Protein AF-A0A7J4M330-F1 (afdb_monomer_lite)

pLDDT: mean 95.43, std 6.76, range [61.19, 98.56]

Radius of gyration: 13.87 Å; chains: 1; bounding box: 33×9×33 Å

Sequence (46 aa):
MEYGEIRDAVHGNIGFNETECKIMNTPEMQRLRYIKQLDMTYLIFP

Secondary structure (DSSP, 8-state):
---EEEEETTTEEEEE-HHHHHHHTSHHHHGGGGS-TTGGGGGT--

Foldseek 3Di:
DFPDWDQDPPPGIDTDDPVVVVVCPDPVNVVCVVADPVHCCVVVVD

Structure (mmCIF, N/CA/C/O backbone):
data_AF-A0A7J4M330-F1
#
_entry.id   AF-A0A7J4M330-F1
#
loop_
_atom_site.group_PDB
_atom_site.id
_atom_site.type_symbol
_atom_site.label_atom_id
_atom_site.label_alt_id
_atom_site.label_comp_id
_atom_site.label_asym_id
_atom_site.label_entity_id
_atom_site.label_seq_id
_atom_site.pdbx_PDB_ins_code
_atom_site.Cartn_x
_atom_site.Cartn_y
_atom_site.Cartn_z
_atom_site.occupancy
_atom_site.B_iso_or_equiv
_atom_site.auth_seq_id
_atom_site.auth_comp_id
_atom_site.auth_asym_id
_atom_site.auth_atom_id
_atom_site.pdbx_PDB_model_num
ATOM 1 N N . MET A 1 1 ? -21.094 -4.556 11.542 1.00 61.19 1 MET A N 1
ATOM 2 C CA . MET A 1 1 ? -21.273 -3.282 10.820 1.00 61.19 1 MET A CA 1
ATOM 3 C C . MET A 1 1 ? -19.951 -2.961 10.167 1.00 61.19 1 MET A C 1
ATOM 5 O O . MET A 1 1 ? -18.921 -3.166 10.800 1.00 61.19 1 MET A O 1
ATOM 9 N N . GLU A 1 2 ? -19.990 -2.553 8.911 1.00 70.38 2 GLU A N 1
ATOM 10 C CA . GLU A 1 2 ? -18.823 -2.066 8.179 1.00 70.38 2 GLU A CA 1
ATOM 11 C C . GLU A 1 2 ? -18.370 -0.745 8.824 1.00 70.38 2 GLU A C 1
ATOM 13 O O . GLU A 1 2 ? -19.203 0.123 9.083 1.00 70.38 2 GLU A O 1
ATOM 18 N N . TYR A 1 3 ? -17.094 -0.645 9.201 1.00 85.38 3 TYR A N 1
ATOM 19 C CA . TYR A 1 3 ? -16.524 0.518 9.898 1.00 85.38 3 TYR A CA 1
ATOM 20 C C . TYR A 1 3 ? -16.009 1.570 8.907 1.00 85.38 3 TYR A C 1
ATOM 22 O O . TYR A 1 3 ? -16.006 2.761 9.211 1.00 85.38 3 TYR A O 1
ATOM 30 N N . GLY A 1 4 ? -15.601 1.136 7.713 1.00 91.62 4 GLY A N 1
ATOM 31 C CA . GLY A 1 4 ? -15.224 2.000 6.602 1.00 91.62 4 GLY A CA 1
ATOM 32 C C . GLY A 1 4 ? -15.160 1.232 5.283 1.00 91.62 4 GLY A C 1
ATOM 33 O O . GLY A 1 4 ? -15.188 0.001 5.278 1.00 91.62 4 GLY A O 1
ATOM 34 N N . GLU A 1 5 ? -15.063 1.979 4.184 1.00 96.12 5 GLU A N 1
ATOM 35 C CA . GLU A 1 5 ? -14.956 1.452 2.822 1.00 96.12 5 GLU A CA 1
ATOM 36 C C . GLU A 1 5 ? -13.725 2.024 2.100 1.00 96.12 5 GLU A C 1
ATOM 38 O O . GLU A 1 5 ? -13.286 3.148 2.365 1.00 96.12 5 GLU A O 1
ATOM 43 N N . ILE A 1 6 ? -13.157 1.250 1.175 1.00 96.62 6 ILE A N 1
ATOM 44 C CA . ILE A 1 6 ? -12.121 1.699 0.241 1.00 96.62 6 ILE A CA 1
ATOM 45 C C . ILE A 1 6 ? -12.496 1.299 -1.182 1.00 96.62 6 ILE A C 1
ATOM 47 O O . ILE A 1 6 ? -13.034 0.220 -1.420 1.00 96.62 6 ILE A O 1
ATOM 51 N N . ARG A 1 7 ? -12.194 2.171 -2.144 1.00 97.50 7 ARG A N 1
ATOM 52 C CA . ARG A 1 7 ? -12.397 1.886 -3.562 1.00 97.50 7 ARG A CA 1
ATOM 53 C C . ARG A 1 7 ? -11.176 1.187 -4.149 1.00 97.50 7 ARG A C 1
ATOM 55 O O . ARG A 1 7 ? -10.075 1.731 -4.129 1.00 97.50 7 ARG A O 1
ATOM 62 N N . ASP A 1 8 ? -11.408 0.018 -4.715 1.00 97.12 8 ASP A N 1
ATOM 63 C CA . ASP A 1 8 ? -10.454 -0.817 -5.425 1.00 97.12 8 ASP A CA 1
ATOM 64 C C . ASP A 1 8 ? -10.814 -0.897 -6.917 1.00 97.12 8 ASP A C 1
ATOM 66 O O . ASP A 1 8 ? -11.984 -0.871 -7.307 1.00 97.12 8 ASP A O 1
ATOM 70 N N . ALA A 1 9 ? -9.795 -0.967 -7.772 1.00 97.38 9 ALA A N 1
ATOM 71 C CA . ALA A 1 9 ? -9.983 -0.958 -9.221 1.00 97.38 9 ALA A CA 1
ATOM 72 C C . ALA A 1 9 ? -10.525 -2.287 -9.777 1.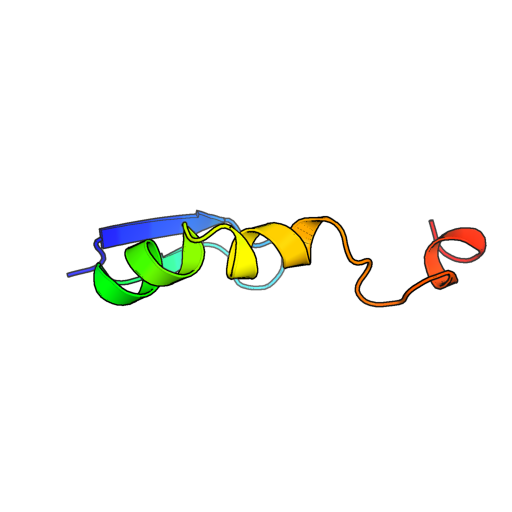00 97.38 9 ALA A C 1
ATOM 74 O O . ALA A 1 9 ? -11.112 -2.291 -10.857 1.00 97.38 9 ALA A O 1
ATOM 75 N N . VAL A 1 10 ? -10.330 -3.399 -9.065 1.00 97.88 10 VAL A N 1
ATOM 76 C CA . VAL A 1 10 ? -10.731 -4.747 -9.492 1.00 97.88 10 VAL A CA 1
ATOM 77 C C . VAL A 1 10 ? -12.018 -5.179 -8.793 1.00 97.88 10 VAL A C 1
ATOM 79 O O . VAL A 1 10 ? -12.914 -5.733 -9.426 1.00 97.88 10 VAL A O 1
ATOM 82 N N . HIS A 1 11 ? -12.128 -4.906 -7.496 1.00 96.75 11 HIS A N 1
ATOM 83 C CA . HIS A 1 11 ? -13.214 -5.379 -6.642 1.00 96.75 11 HIS A CA 1
ATOM 84 C C . HIS A 1 11 ? -14.312 -4.334 -6.389 1.00 96.75 11 HIS A C 1
ATOM 86 O O . HIS A 1 11 ? -15.354 -4.679 -5.838 1.00 96.75 11 HIS A O 1
ATOM 92 N N . GLY A 1 12 ? -14.128 -3.074 -6.799 1.00 96.25 12 GLY A N 1
ATOM 93 C CA . GLY A 1 12 ? -15.079 -2.002 -6.501 1.00 96.25 12 GLY A CA 1
ATOM 94 C C . GLY A 1 12 ? -14.946 -1.526 -5.054 1.00 96.25 12 GLY A C 1
ATOM 95 O O . GLY A 1 12 ? -13.841 -1.240 -4.608 1.00 96.25 12 GLY A O 1
ATOM 96 N N . ASN A 1 13 ? -16.046 -1.405 -4.312 1.00 97.25 13 ASN A N 1
ATOM 97 C CA . ASN A 1 13 ? -15.976 -0.988 -2.909 1.00 97.25 13 ASN A CA 1
ATOM 98 C C . ASN A 1 13 ? -15.695 -2.195 -2.010 1.00 97.25 13 ASN A C 1
ATOM 100 O O . ASN A 1 13 ? -16.445 -3.170 -2.015 1.00 97.25 13 ASN A O 1
ATOM 104 N N . ILE A 1 14 ? -14.619 -2.110 -1.232 1.00 96.62 14 ILE A N 1
ATOM 105 C CA . ILE A 1 14 ? -14.242 -3.102 -0.231 1.00 96.62 14 ILE A CA 1
ATOM 106 C C . ILE A 1 14 ? -14.526 -2.521 1.149 1.00 96.62 14 ILE A C 1
ATOM 108 O O . ILE A 1 14 ? -13.945 -1.506 1.540 1.00 96.62 14 ILE A O 1
ATOM 112 N N . GLY A 1 15 ? -15.389 -3.208 1.883 1.00 96.62 15 GLY A N 1
ATOM 113 C CA . GLY A 1 15 ? -15.680 -2.924 3.275 1.00 96.62 15 GLY A CA 1
ATOM 114 C C . GLY A 1 15 ? -14.703 -3.550 4.245 1.00 96.62 15 GLY A C 1
ATOM 115 O O . GLY A 1 15 ? -14.177 -4.632 3.991 1.00 96.62 15 GLY A O 1
ATOM 116 N N . PHE A 1 16 ? -14.506 -2.901 5.387 1.00 95.44 16 PHE A N 1
ATOM 117 C CA . PHE A 1 16 ? -13.708 -3.449 6.479 1.00 95.44 16 PHE A CA 1
ATOM 118 C C . PHE A 1 16 ? -14.307 -3.128 7.848 1.00 95.44 16 PHE A C 1
ATOM 120 O O . PHE A 1 16 ? -14.986 -2.118 8.056 1.00 95.44 16 PHE A O 1
ATOM 127 N N . ASN A 1 17 ? -14.068 -4.017 8.808 1.00 96.81 17 ASN A N 1
ATOM 128 C CA . ASN A 1 17 ? -14.493 -3.863 10.195 1.00 96.81 17 ASN A CA 1
ATOM 129 C C . ASN A 1 17 ? -13.490 -3.031 11.021 1.00 96.81 17 ASN A C 1
ATOM 131 O O . ASN A 1 17 ? -12.434 -2.612 10.546 1.00 96.81 17 ASN A O 1
ATOM 135 N N . GLU A 1 18 ? -13.826 -2.766 12.284 1.00 96.56 18 GLU A N 1
ATOM 136 C CA . GLU A 1 18 ? -13.003 -1.931 13.168 1.00 9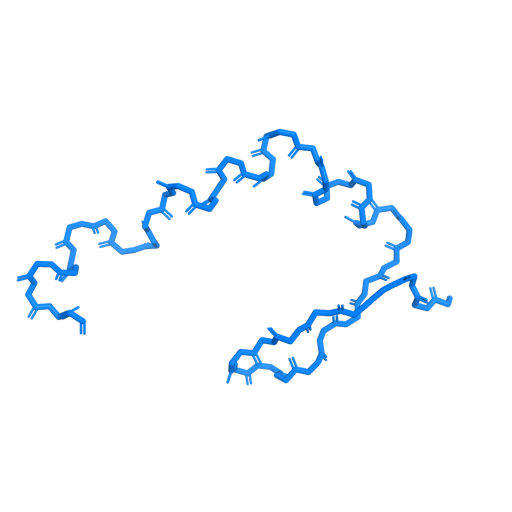6.56 18 GLU A CA 1
ATOM 137 C C . GLU A 1 18 ? -11.603 -2.526 13.415 1.00 96.56 18 GLU A C 1
ATOM 139 O O . GLU A 1 18 ? -10.609 -1.799 13.435 1.00 96.56 18 GLU A O 1
ATOM 144 N N . THR A 1 19 ? -11.502 -3.848 13.584 1.00 96.75 19 THR A N 1
ATOM 145 C CA . THR A 1 19 ? -10.226 -4.539 13.823 1.00 96.75 19 THR A CA 1
ATOM 146 C C . THR A 1 19 ? -9.326 -4.477 12.593 1.00 96.75 19 THR A C 1
ATOM 148 O O . THR A 1 19 ? -8.144 -4.157 12.708 1.00 96.75 19 THR A O 1
ATOM 151 N N . GLU A 1 20 ? -9.887 -4.724 11.411 1.00 96.75 20 GLU A N 1
ATOM 152 C CA . GLU A 1 20 ? -9.191 -4.597 10.128 1.00 96.75 20 GLU A CA 1
ATOM 153 C C . GLU A 1 20 ? -8.702 -3.164 9.911 1.00 96.75 20 GLU A C 1
ATOM 155 O O . GLU A 1 20 ? -7.547 -2.963 9.545 1.00 96.75 20 GLU A O 1
ATOM 160 N N . CYS A 1 21 ? -9.525 -2.161 10.233 1.00 96.06 21 CYS A N 1
ATOM 161 C CA . CYS A 1 21 ? -9.131 -0.754 10.170 1.00 96.06 21 CYS A CA 1
ATOM 162 C C . CYS A 1 21 ? -7.925 -0.450 11.077 1.00 96.06 21 CYS A C 1
ATOM 164 O O . CYS A 1 21 ? -6.970 0.203 10.652 1.00 96.06 21 CYS A O 1
ATOM 166 N N . LYS A 1 22 ? -7.925 -0.961 12.317 1.00 97.06 22 LYS A N 1
ATOM 167 C CA . LYS A 1 22 ? -6.803 -0.787 13.258 1.00 97.06 22 LYS A CA 1
ATOM 168 C C . LYS A 1 22 ? -5.510 -1.394 12.723 1.00 97.06 22 LYS A C 1
ATOM 170 O O . LYS A 1 22 ? -4.475 -0.741 12.797 1.00 97.06 22 LYS A O 1
ATOM 175 N N . ILE A 1 23 ? -5.578 -2.603 12.165 1.00 97.69 23 ILE A N 1
ATOM 176 C CA . ILE A 1 23 ? -4.417 -3.282 11.574 1.00 97.69 23 ILE A CA 1
ATOM 177 C C . ILE A 1 23 ? -3.929 -2.521 10.340 1.00 97.69 23 ILE A C 1
ATOM 179 O O . ILE A 1 23 ? -2.744 -2.228 10.231 1.00 97.69 23 ILE A O 1
ATOM 183 N N . MET A 1 24 ? -4.827 -2.143 9.427 1.00 96.69 24 MET A N 1
ATOM 184 C CA . MET A 1 24 ? -4.443 -1.401 8.226 1.00 96.69 24 MET A CA 1
ATOM 185 C C . MET A 1 24 ? -3.736 -0.087 8.563 1.00 96.69 24 MET A C 1
ATOM 187 O O . MET A 1 24 ? -2.818 0.296 7.846 1.00 96.69 24 MET A O 1
ATOM 191 N N . ASN A 1 25 ? -4.108 0.587 9.653 1.00 96.31 25 ASN A N 1
ATOM 192 C CA . ASN A 1 25 ? -3.520 1.865 10.057 1.00 96.31 25 ASN A CA 1
ATOM 193 C C . ASN A 1 25 ? -2.182 1.755 10.808 1.00 96.31 25 ASN A C 1
ATOM 195 O O . ASN A 1 25 ? -1.644 2.788 11.213 1.00 96.31 25 ASN A O 1
ATOM 199 N N . THR A 1 26 ? -1.609 0.561 10.992 1.00 98.50 26 THR A N 1
ATOM 200 C CA . THR A 1 26 ? -0.282 0.453 11.611 1.00 98.50 26 THR A CA 1
ATOM 201 C C . THR A 1 26 ? 0.847 0.791 10.622 1.00 98.50 26 THR A C 1
ATOM 203 O O . THR A 1 26 ? 0.707 0.568 9.411 1.00 98.50 26 THR A O 1
ATOM 206 N N . PRO A 1 27 ? 2.001 1.303 11.097 1.00 98.56 27 PRO A N 1
ATOM 207 C CA . PRO A 1 27 ? 3.161 1.572 10.244 1.00 98.56 27 PRO A CA 1
ATOM 208 C C . PRO A 1 27 ? 3.645 0.345 9.461 1.00 98.56 27 PRO A C 1
ATOM 210 O O . PRO A 1 27 ? 4.073 0.470 8.315 1.00 98.56 27 PRO A O 1
ATOM 213 N N . GLU A 1 28 ? 3.554 -0.849 10.049 1.00 98.56 28 GLU A N 1
ATOM 214 C CA . GLU A 1 28 ? 3.999 -2.104 9.441 1.00 98.56 28 GLU A CA 1
ATOM 215 C C . GLU A 1 28 ? 3.172 -2.453 8.202 1.00 98.56 28 GLU A C 1
ATOM 217 O O . GLU A 1 28 ? 3.744 -2.870 7.190 1.00 98.56 28 GLU A O 1
ATOM 222 N N . MET A 1 29 ? 1.853 -2.241 8.269 1.00 98.38 29 MET A N 1
ATOM 223 C CA . MET A 1 29 ? 0.937 -2.450 7.149 1.00 98.38 29 MET A CA 1
ATOM 224 C C . MET A 1 29 ? 1.075 -1.351 6.099 1.00 98.38 29 MET A C 1
ATOM 226 O O . MET A 1 29 ? 1.204 -1.645 4.910 1.00 98.38 29 MET A O 1
ATOM 230 N N . GLN A 1 30 ? 1.134 -0.082 6.517 1.00 98.38 30 GLN A N 1
ATOM 231 C CA . GLN A 1 30 ? 1.300 1.043 5.590 1.00 98.38 30 GLN A CA 1
ATOM 232 C C . GLN A 1 30 ? 2.640 0.989 4.837 1.00 98.38 30 GLN A C 1
ATOM 234 O O . GLN A 1 30 ? 2.709 1.436 3.691 1.00 98.38 30 GLN A O 1
ATOM 239 N N . ARG A 1 31 ? 3.676 0.352 5.409 1.00 98.50 31 ARG A N 1
ATOM 240 C CA . ARG A 1 31 ? 4.966 0.092 4.742 1.00 98.50 31 ARG A CA 1
ATOM 241 C C . ARG A 1 31 ? 4.805 -0.599 3.387 1.00 98.50 31 ARG A C 1
ATOM 243 O O . ARG A 1 31 ? 5.580 -0.325 2.473 1.00 98.50 31 ARG A O 1
ATOM 250 N N . LEU A 1 32 ? 3.809 -1.477 3.242 1.00 98.38 32 LEU A N 1
ATOM 251 C CA . LEU A 1 32 ? 3.584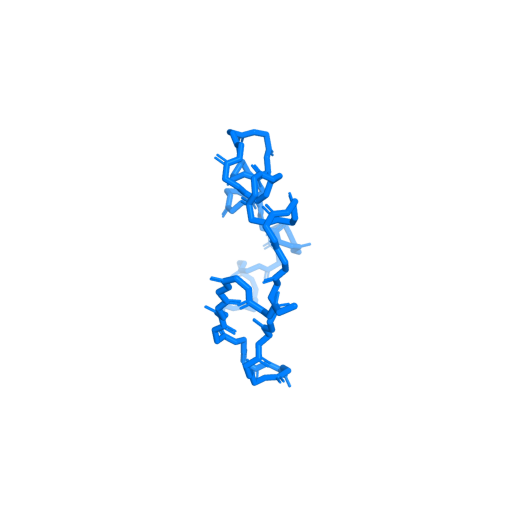 -2.240 2.011 1.00 98.38 32 LEU A CA 1
ATOM 252 C C . LEU A 1 32 ? 3.285 -1.338 0.804 1.00 98.38 32 LEU A C 1
ATOM 254 O O . LEU A 1 32 ? 3.587 -1.722 -0.320 1.00 98.38 32 LEU A O 1
ATOM 258 N N . ARG A 1 33 ? 2.797 -0.106 1.017 1.00 97.88 33 ARG A N 1
ATOM 259 C CA . ARG A 1 33 ? 2.569 0.873 -0.063 1.00 97.88 33 ARG A CA 1
ATOM 260 C C . ARG A 1 33 ? 3.847 1.303 -0.783 1.00 97.88 33 ARG A C 1
ATOM 262 O O . ARG A 1 33 ? 3.772 1.795 -1.904 1.00 97.88 33 ARG A O 1
ATOM 269 N N . TYR A 1 34 ? 5.007 1.126 -0.153 1.00 98.19 34 TYR A N 1
ATOM 270 C CA . TYR A 1 34 ? 6.306 1.486 -0.721 1.00 98.19 34 TYR A CA 1
ATOM 271 C C . TYR A 1 34 ? 7.016 0.306 -1.398 1.00 98.19 34 TYR A C 1
ATOM 273 O O . TYR A 1 34 ? 8.139 0.461 -1.871 1.00 98.19 34 TYR A O 1
ATOM 281 N N . ILE A 1 35 ? 6.377 -0.866 -1.459 1.00 97.69 35 ILE A N 1
ATOM 282 C CA . ILE A 1 35 ? 6.906 -2.060 -2.118 1.00 97.69 35 ILE A CA 1
ATOM 283 C C . ILE A 1 35 ? 6.084 -2.300 -3.383 1.00 97.69 35 ILE A C 1
ATOM 285 O O . ILE A 1 35 ? 4.872 -2.496 -3.328 1.00 97.69 35 ILE A O 1
ATOM 289 N N . LYS A 1 36 ? 6.742 -2.284 -4.545 1.00 97.12 36 LYS A N 1
ATOM 290 C CA . LYS A 1 36 ? 6.081 -2.602 -5.815 1.00 97.12 36 LYS A CA 1
ATOM 291 C C . LYS A 1 36 ? 5.751 -4.091 -5.857 1.00 97.12 36 LYS A C 1
ATOM 293 O O . LYS A 1 36 ? 6.634 -4.919 -5.655 1.00 97.12 36 LYS A O 1
ATOM 298 N N . GLN A 1 37 ? 4.509 -4.417 -6.206 1.00 97.62 37 GLN A N 1
ATOM 299 C CA . GLN A 1 37 ? 4.024 -5.799 -6.283 1.00 97.62 37 GLN A CA 1
ATOM 300 C C . GLN A 1 37 ? 4.879 -6.692 -7.197 1.00 97.62 37 GLN A C 1
ATOM 302 O O . GLN A 1 37 ? 5.075 -7.865 -6.900 1.00 97.62 37 GLN A O 1
ATOM 307 N N . LEU A 1 38 ? 5.379 -6.137 -8.307 1.00 97.75 38 LEU A N 1
ATOM 308 C CA . LEU A 1 38 ? 6.165 -6.855 -9.319 1.00 97.75 38 LEU A CA 1
ATOM 309 C C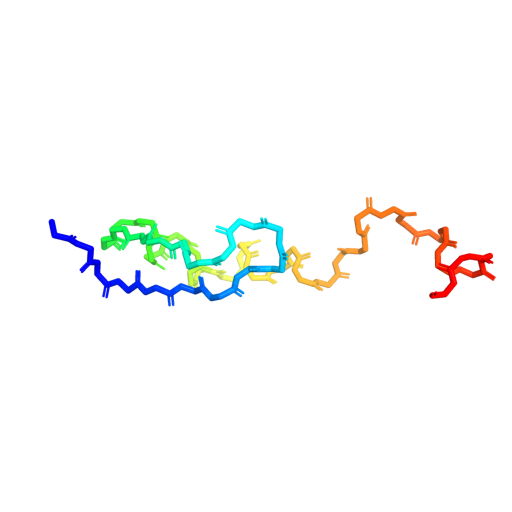 . LEU A 1 38 ? 7.607 -6.326 -9.436 1.00 97.75 38 LEU A C 1
ATOM 311 O O . LEU A 1 38 ? 8.223 -6.442 -10.497 1.00 97.75 38 LEU A O 1
ATOM 315 N N . ASP A 1 39 ? 8.133 -5.718 -8.369 1.00 96.25 39 ASP A N 1
ATOM 316 C CA . ASP A 1 39 ? 9.497 -5.174 -8.299 1.00 96.25 39 ASP A CA 1
ATOM 317 C C . ASP A 1 39 ? 9.854 -4.283 -9.512 1.00 96.25 39 ASP A C 1
ATOM 319 O O . ASP A 1 39 ? 9.111 -3.343 -9.803 1.00 96.25 39 ASP A O 1
ATOM 323 N N . MET A 1 40 ? 10.941 -4.572 -10.240 1.00 97.69 40 MET A N 1
ATOM 324 C CA . MET A 1 40 ? 11.457 -3.785 -11.369 1.00 97.69 40 MET A CA 1
ATOM 325 C C . MET A 1 40 ? 10.658 -3.928 -12.673 1.00 97.69 40 MET A C 1
ATOM 327 O O . MET A 1 40 ? 10.965 -3.246 -13.649 1.00 97.69 40 MET A O 1
ATOM 331 N N . THR A 1 41 ? 9.609 -4.756 -12.712 1.00 98.12 41 THR A N 1
ATOM 332 C CA . THR A 1 41 ? 8.807 -5.000 -13.931 1.00 98.12 41 THR A CA 1
ATOM 333 C C . THR A 1 41 ? 8.224 -3.710 -14.530 1.00 98.12 41 THR A C 1
ATOM 335 O O . THR A 1 41 ? 8.083 -3.605 -15.749 1.00 98.12 41 THR A O 1
ATOM 338 N N . TYR A 1 42 ? 7.980 -2.689 -13.699 1.00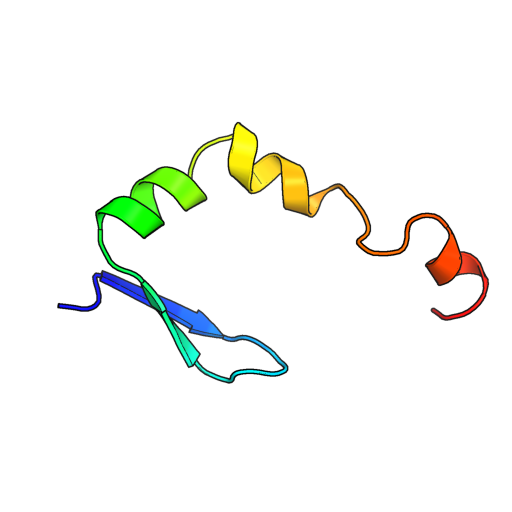 96.81 42 TYR A N 1
ATOM 339 C CA . TYR A 1 42 ? 7.508 -1.367 -14.139 1.00 96.81 42 TYR A CA 1
ATOM 340 C C . TYR A 1 42 ? 8.472 -0.626 -15.088 1.00 96.81 42 TYR A C 1
ATOM 342 O O . TYR A 1 42 ? 8.073 0.344 -15.721 1.00 96.81 42 TYR A O 1
ATOM 350 N N . LEU A 1 43 ? 9.740 -1.049 -15.186 1.00 97.88 43 LEU A N 1
ATOM 351 C CA . LEU A 1 43 ? 10.705 -0.492 -16.142 1.00 97.88 43 LEU A CA 1
ATOM 352 C C . LEU A 1 43 ? 10.437 -0.946 -17.587 1.00 97.88 43 LEU A C 1
ATOM 354 O O . LEU A 1 43 ? 10.926 -0.315 -18.520 1.00 97.88 43 LEU A O 1
ATOM 358 N N . ILE A 1 44 ? 9.687 -2.038 -17.766 1.00 98.00 44 ILE A N 1
ATOM 359 C CA . ILE A 1 44 ? 9.335 -2.611 -19.074 1.00 98.00 44 ILE A CA 1
ATOM 360 C C . ILE A 1 44 ? 7.845 -2.395 -19.366 1.00 98.00 44 ILE A C 1
ATOM 362 O O . ILE A 1 44 ? 7.483 -2.065 -20.493 1.00 98.00 44 ILE A O 1
ATOM 366 N N . PHE A 1 45 ? 6.994 -2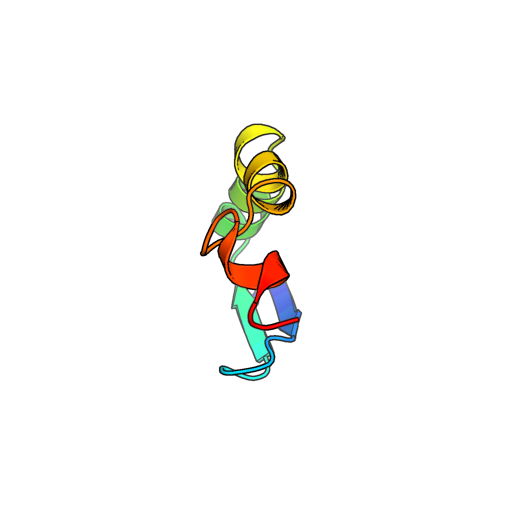.552 -18.347 1.00 97.44 45 PHE A N 1
ATOM 367 C CA . PHE A 1 45 ? 5.542 -2.377 -18.427 1.00 97.44 45 PHE A CA 1
ATOM 368 C C . PHE A 1 45 ? 5.105 -1.242 -17.485 1.00 97.44 45 PHE A C 1
ATOM 370 O O . PHE A 1 45 ? 4.818 -1.523 -16.317 1.00 97.44 45 PHE A O 1
ATOM 377 N N . PRO A 1 46 ? 5.135 0.022 -17.951 1.00 91.31 46 PRO A N 1
ATOM 378 C CA . PRO A 1 46 ? 4.813 1.187 -17.128 1.00 91.31 46 PRO A CA 1
ATOM 379 C C . PRO A 1 46 ? 3.325 1.293 -16.779 1.00 91.31 46 PRO A C 1
ATOM 381 O O . PRO A 1 46 ? 2.478 0.947 -17.635 1.00 91.31 46 PRO A O 1
#